Protein AF-A0A535E1R6-F1 (afdb_monomer)

Nearest PDB structures (foldseek):
  6n63-assembly1_A-2  TM=2.648E-01  e=3.808E+00  Bacillus thermotolerans

Secondary structure (DSSP, 8-state):
-HHHHHHHHHHHHHHHHS-S--------TTS-HHHHHHHHHHT-HHHHHHHHHHGGGG--TT--HHHHHHHHHHHHHHHHHHHHHHHHHHHHHHHHHHTSHHHHHHHHHHHHHHHHHHHHHHHHTT-

Structure (mmCIF, N/CA/C/O backbone):
data_AF-A0A535E1R6-F1
#
_entry.id   AF-A0A535E1R6-F1
#
loop_
_atom_site.group_PDB
_atom_site.id
_atom_site.type_symbol
_atom_site.label_atom_id
_atom_site.label_alt_id
_atom_site.label_comp_id
_atom_site.label_asym_id
_atom_site.label_entity_id
_atom_site.label_seq_id
_atom_site.pdbx_PDB_ins_code
_atom_site.Cartn_x
_atom_site.Cartn_y
_atom_site.Cartn_z
_atom_site.occupancy
_atom_site.B_iso_or_equiv
_atom_site.auth_seq_id
_atom_site.auth_comp_id
_atom_site.auth_asym_id
_atom_site.auth_atom_id
_atom_site.pdbx_PDB_model_num
ATOM 1 N N . GLY A 1 1 ? 15.696 11.718 5.589 1.00 78.12 1 GLY A N 1
ATOM 2 C CA . GLY A 1 1 ? 14.626 11.922 4.595 1.00 78.12 1 GLY A CA 1
ATOM 3 C C . GLY A 1 1 ? 15.221 12.215 3.238 1.00 78.12 1 GLY A C 1
ATOM 4 O O . GLY A 1 1 ? 15.437 11.279 2.485 1.00 78.12 1 GLY A O 1
ATOM 5 N N . ALA A 1 2 ? 15.570 13.478 2.982 1.00 85.06 2 ALA A N 1
ATOM 6 C CA . ALA A 1 2 ? 16.089 13.949 1.695 1.00 85.06 2 ALA A CA 1
ATOM 7 C C . ALA A 1 2 ? 17.261 13.114 1.150 1.00 85.06 2 ALA A C 1
ATOM 9 O O . ALA A 1 2 ? 17.133 12.512 0.093 1.00 85.06 2 ALA A O 1
ATOM 10 N N . ALA A 1 3 ? 18.350 12.971 1.918 1.00 86.31 3 ALA A N 1
ATOM 11 C CA . ALA A 1 3 ? 19.520 12.189 1.498 1.00 86.31 3 ALA A CA 1
ATOM 12 C C . ALA A 1 3 ? 19.193 10.718 1.170 1.00 86.31 3 ALA A C 1
ATOM 14 O O . ALA A 1 3 ? 19.728 10.164 0.215 1.00 86.31 3 ALA A O 1
ATOM 15 N N . TYR A 1 4 ? 18.280 10.101 1.926 1.00 84.94 4 TYR A N 1
ATOM 16 C CA . TYR A 1 4 ? 17.855 8.718 1.696 1.00 84.94 4 TYR A CA 1
ATOM 17 C C . TYR A 1 4 ? 16.997 8.583 0.427 1.00 84.94 4 TYR A C 1
ATOM 19 O O . TYR A 1 4 ? 17.219 7.668 -0.358 1.00 84.94 4 TYR A O 1
ATOM 27 N N . LEU A 1 5 ? 16.072 9.520 0.180 1.00 81.69 5 LEU A N 1
ATOM 28 C CA . LEU A 1 5 ? 15.268 9.559 -1.050 1.00 81.69 5 LEU A CA 1
ATOM 29 C C . LEU A 1 5 ? 16.144 9.779 -2.286 1.00 81.69 5 LEU A C 1
ATOM 31 O O . LEU A 1 5 ? 16.014 9.048 -3.264 1.00 81.69 5 LEU A O 1
ATOM 35 N N . THR A 1 6 ? 17.085 10.724 -2.219 1.00 85.12 6 THR A N 1
ATOM 36 C CA . THR A 1 6 ? 18.047 10.968 -3.299 1.00 85.12 6 THR A CA 1
ATOM 37 C C . THR A 1 6 ? 18.922 9.740 -3.546 1.00 85.12 6 THR A C 1
ATOM 39 O O . THR A 1 6 ? 19.132 9.362 -4.696 1.00 85.12 6 THR A O 1
ATOM 42 N N . TYR A 1 7 ? 19.388 9.070 -2.487 1.00 88.12 7 TYR A N 1
ATOM 43 C CA . TYR A 1 7 ? 20.146 7.822 -2.596 1.00 88.12 7 TYR A CA 1
ATOM 44 C C . TYR A 1 7 ? 19.342 6.707 -3.285 1.00 88.12 7 TYR A C 1
ATOM 46 O O . TYR A 1 7 ? 19.831 6.121 -4.252 1.00 88.12 7 TYR A O 1
ATOM 54 N N . LEU A 1 8 ? 18.099 6.453 -2.851 1.00 83.12 8 LEU A N 1
ATOM 55 C CA . LEU A 1 8 ? 17.216 5.461 -3.476 1.00 83.12 8 LEU A CA 1
ATOM 56 C C . LEU A 1 8 ? 16.915 5.804 -4.940 1.00 83.12 8 LEU A C 1
ATOM 58 O O . LEU A 1 8 ? 16.936 4.924 -5.800 1.00 83.12 8 LEU A O 1
ATOM 62 N N . GLY A 1 9 ? 16.686 7.083 -5.244 1.00 84.81 9 GLY A N 1
ATOM 63 C CA . GLY A 1 9 ? 16.436 7.531 -6.609 1.00 84.81 9 GLY A CA 1
ATOM 64 C C . GLY A 1 9 ? 17.647 7.346 -7.529 1.00 84.81 9 GLY A C 1
ATOM 65 O O . GLY A 1 9 ? 17.510 6.852 -8.649 1.00 84.81 9 GLY A O 1
ATOM 66 N N . LEU A 1 10 ? 18.855 7.639 -7.035 1.00 87.25 10 LEU A N 1
ATOM 67 C CA . LEU A 1 10 ? 20.107 7.362 -7.747 1.00 87.25 10 LEU A CA 1
ATOM 68 C C . LEU A 1 10 ? 20.350 5.860 -7.939 1.00 87.25 10 LEU A C 1
ATOM 70 O O . LEU A 1 10 ? 20.911 5.460 -8.960 1.00 87.25 10 LEU A O 1
ATOM 74 N N . GLN A 1 11 ? 19.946 5.026 -6.979 1.00 84.69 11 GLN A N 1
ATOM 75 C CA . GLN A 1 11 ? 20.048 3.572 -7.089 1.00 84.69 11 GLN A CA 1
ATOM 76 C C . GLN A 1 11 ? 19.117 3.023 -8.180 1.00 84.69 11 GLN A C 1
ATOM 78 O O . GLN A 1 11 ? 19.576 2.239 -9.008 1.00 84.69 11 GLN A O 1
ATOM 83 N N . ALA A 1 12 ? 17.865 3.493 -8.237 1.00 80.50 12 ALA A N 1
ATOM 84 C CA . ALA A 1 12 ? 16.899 3.133 -9.281 1.00 80.50 12 ALA A CA 1
ATOM 85 C C . ALA A 1 12 ? 17.326 3.622 -10.680 1.00 80.50 12 ALA A C 1
ATOM 87 O O . ALA A 1 12 ? 17.190 2.912 -11.673 1.00 80.50 12 ALA A O 1
ATOM 88 N N . LEU A 1 13 ? 17.923 4.814 -10.782 1.00 84.25 13 LEU A N 1
ATOM 89 C CA . LEU A 1 13 ? 18.495 5.264 -12.052 1.00 84.25 13 LEU A CA 1
ATOM 90 C C . LEU A 1 13 ? 19.671 4.382 -12.471 1.00 84.25 13 LEU A C 1
ATOM 92 O O . LEU A 1 13 ? 19.719 3.946 -13.618 1.00 84.25 13 LEU A O 1
ATOM 96 N N . ARG A 1 14 ? 20.591 4.065 -11.552 1.00 83.19 14 ARG A N 1
ATOM 97 C CA . ARG A 1 14 ? 21.737 3.184 -11.832 1.00 83.19 14 ARG A CA 1
ATOM 98 C C . ARG A 1 14 ? 21.319 1.773 -12.251 1.00 83.19 14 ARG A C 1
ATOM 100 O O . ARG A 1 14 ? 21.982 1.214 -13.125 1.00 83.19 14 ARG A O 1
ATOM 107 N N . SER A 1 15 ? 20.254 1.207 -11.675 1.00 76.56 15 SER A N 1
ATOM 108 C CA . SER A 1 15 ? 19.732 -0.101 -12.098 1.00 76.56 15 SER A CA 1
ATOM 109 C C . SER A 1 15 ? 19.203 -0.063 -13.530 1.00 76.56 15 SER A C 1
ATOM 111 O O . SER A 1 15 ? 19.498 -0.973 -14.296 1.00 76.56 15 SER A O 1
ATOM 113 N N . SER A 1 16 ? 18.579 1.046 -13.944 1.00 77.81 16 SER A N 1
ATOM 114 C CA . SER A 1 16 ? 18.055 1.194 -15.309 1.00 77.81 16 SER A CA 1
ATOM 115 C C . SER A 1 16 ? 19.134 1.193 -16.408 1.00 77.81 16 SER A C 1
ATOM 117 O O . SER A 1 16 ? 18.817 0.991 -17.583 1.00 77.81 16 SER A O 1
ATOM 119 N N . PHE A 1 17 ? 20.405 1.426 -16.042 1.00 76.12 17 PHE A N 1
ATOM 120 C CA . PHE A 1 17 ? 21.553 1.463 -16.958 1.00 76.12 17 PHE A CA 1
ATOM 121 C C . PHE A 1 17 ? 22.455 0.217 -16.883 1.00 76.12 17 PHE A C 1
ATOM 123 O O . PHE A 1 17 ? 23.214 -0.034 -17.820 1.00 76.12 17 PHE A O 1
ATOM 130 N N . ARG A 1 18 ? 22.404 -0.584 -15.806 1.00 71.00 18 ARG A N 1
ATOM 131 C CA . ARG A 1 18 ? 23.210 -1.813 -15.673 1.00 71.00 18 ARG A CA 1
ATOM 132 C C . ARG A 1 18 ? 22.429 -3.032 -16.179 1.00 71.00 18 ARG A C 1
ATOM 134 O O . ARG A 1 18 ? 21.586 -3.556 -15.470 1.00 71.00 18 ARG A O 1
ATOM 141 N N . ARG A 1 19 ? 22.779 -3.425 -17.410 1.00 56.91 19 ARG A N 1
ATOM 142 C CA . ARG A 1 19 ? 22.679 -4.720 -18.125 1.00 56.91 19 ARG A CA 1
ATOM 143 C C . ARG A 1 19 ? 21.836 -5.869 -17.538 1.00 56.91 19 ARG A C 1
ATOM 145 O O . ARG A 1 19 ? 21.918 -6.187 -16.358 1.00 56.91 19 ARG A O 1
ATOM 152 N N . ASP A 1 20 ? 21.203 -6.570 -18.485 1.00 54.12 20 ASP A N 1
ATOM 153 C CA . ASP A 1 20 ? 20.491 -7.864 -18.502 1.00 54.12 20 ASP A CA 1
ATOM 154 C C . ASP A 1 20 ? 21.162 -9.069 -17.798 1.00 54.12 20 ASP A C 1
ATOM 156 O O . ASP A 1 20 ? 21.181 -10.184 -18.311 1.00 54.12 20 ASP A O 1
ATOM 160 N N . THR A 1 21 ? 21.670 -8.899 -16.585 1.00 46.34 21 THR A N 1
ATOM 161 C CA . THR A 1 21 ? 21.892 -10.002 -15.645 1.00 46.34 21 THR A CA 1
ATOM 162 C C . THR A 1 21 ? 20.898 -9.840 -14.511 1.00 46.34 21 THR A C 1
ATOM 164 O O . THR A 1 21 ? 21.268 -9.658 -13.353 1.00 46.34 21 THR A O 1
ATOM 167 N N . SER A 1 22 ? 19.606 -9.862 -14.839 1.00 46.72 22 SER A N 1
ATOM 168 C CA . SER A 1 22 ? 18.603 -10.158 -13.826 1.00 46.72 22 SER A CA 1
ATOM 169 C C . SER A 1 22 ? 18.696 -11.654 -13.541 1.00 46.72 22 SER A C 1
ATOM 171 O O . SER A 1 22 ? 17.792 -12.413 -13.880 1.00 46.72 22 SER A O 1
ATOM 173 N N . GLU A 1 23 ? 19.759 -12.077 -12.851 1.00 43.16 23 GLU A N 1
ATOM 174 C CA . GLU A 1 23 ? 19.516 -13.040 -11.790 1.00 43.16 23 GLU A CA 1
ATOM 175 C C . GLU A 1 23 ? 18.428 -12.382 -10.943 1.00 43.16 23 GLU A C 1
ATOM 177 O O . GLU A 1 23 ? 18.674 -11.412 -10.220 1.00 43.16 23 GLU A O 1
ATOM 182 N N . MET A 1 24 ? 17.176 -12.826 -11.121 1.00 45.84 24 MET A N 1
ATOM 183 C CA . MET A 1 24 ? 16.170 -12.583 -10.097 1.00 45.84 24 MET A CA 1
ATOM 184 C C . MET A 1 24 ? 16.868 -12.964 -8.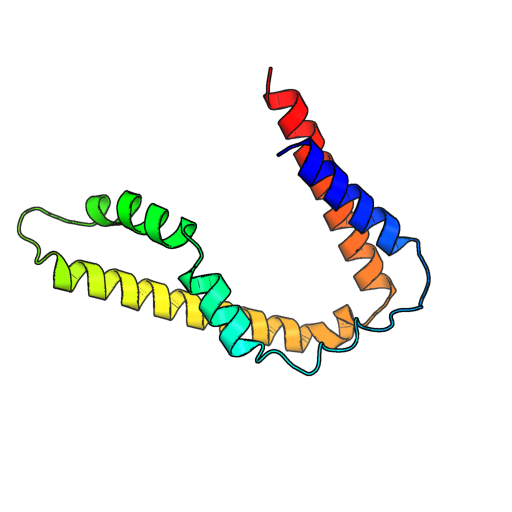797 1.00 45.84 24 MET A C 1
ATOM 186 O O . MET A 1 24 ? 17.431 -14.064 -8.771 1.00 45.84 24 MET A O 1
ATOM 190 N N . PRO A 1 25 ? 16.902 -12.090 -7.771 1.00 45.78 25 PRO A N 1
ATOM 191 C CA . PRO A 1 25 ? 17.526 -12.448 -6.509 1.00 45.78 25 PRO A CA 1
ATOM 192 C C . PRO A 1 25 ? 16.955 -13.809 -6.154 1.00 45.78 25 PRO A C 1
ATOM 194 O O . PRO A 1 25 ? 15.727 -13.933 -6.070 1.00 45.78 25 PRO A O 1
ATOM 197 N N . SER A 1 26 ? 17.827 -14.828 -6.129 1.00 43.66 26 SER A N 1
ATOM 198 C CA . SER A 1 26 ? 17.407 -16.218 -6.011 1.00 43.66 26 SER A CA 1
ATOM 199 C C . SER A 1 26 ? 16.407 -16.243 -4.875 1.00 43.66 26 SER A C 1
ATOM 201 O O . SER A 1 26 ? 16.709 -15.768 -3.777 1.00 43.66 26 SER A O 1
ATOM 203 N N . ARG A 1 27 ? 15.153 -16.596 -5.197 1.00 53.78 27 ARG A N 1
ATOM 204 C CA . ARG A 1 27 ? 14.020 -16.500 -4.274 1.00 53.78 27 ARG A CA 1
ATOM 205 C C . ARG A 1 27 ? 14.498 -17.139 -2.982 1.00 53.78 27 ARG A C 1
ATOM 207 O O . ARG A 1 27 ? 14.697 -18.351 -2.990 1.00 53.78 27 ARG A O 1
ATOM 214 N N . ARG A 1 28 ? 14.811 -16.334 -1.949 1.00 52.97 28 ARG A N 1
ATOM 215 C CA . ARG A 1 28 ? 15.497 -16.821 -0.743 1.00 52.97 28 ARG A CA 1
ATOM 216 C C . ARG A 1 28 ? 14.678 -18.001 -0.249 1.00 52.97 28 ARG A C 1
ATOM 218 O O . ARG A 1 28 ? 13.554 -17.817 0.209 1.00 52.97 28 ARG A O 1
ATOM 225 N N . ARG A 1 29 ? 15.206 -19.212 -0.427 1.00 52.31 29 ARG A N 1
ATOM 226 C CA . ARG A 1 29 ? 14.420 -20.455 -0.448 1.00 52.31 29 ARG A CA 1
ATOM 227 C C . ARG A 1 29 ? 13.973 -20.911 0.947 1.00 52.31 29 ARG A C 1
ATOM 229 O O . ARG A 1 29 ? 13.614 -22.064 1.109 1.00 52.31 29 ARG A O 1
ATOM 236 N N . GLY A 1 30 ? 14.010 -20.032 1.950 1.00 56.44 30 GLY A N 1
ATOM 237 C CA . GLY A 1 30 ? 13.887 -20.415 3.358 1.00 56.44 30 GLY A CA 1
ATOM 238 C C . GLY A 1 30 ? 12.902 -19.611 4.204 1.00 56.44 30 GLY A C 1
ATOM 239 O O . GLY A 1 30 ? 12.561 -20.067 5.286 1.00 56.44 30 GLY A O 1
ATOM 240 N N . ALA A 1 31 ? 12.412 -18.450 3.755 1.00 63.75 31 ALA A N 1
ATOM 241 C CA . ALA A 1 31 ? 11.457 -17.665 4.539 1.00 63.75 31 ALA A CA 1
ATOM 242 C C . ALA A 1 31 ? 10.051 -17.807 3.954 1.00 63.75 31 ALA A C 1
ATOM 244 O O . ALA A 1 31 ? 9.837 -17.542 2.769 1.00 63.75 31 ALA A O 1
ATOM 245 N N . ASN A 1 32 ? 9.084 -18.205 4.784 1.00 82.38 32 ASN A N 1
ATOM 246 C CA . ASN A 1 32 ? 7.684 -18.163 4.393 1.00 82.38 32 ASN A CA 1
ATOM 247 C C . ASN A 1 32 ? 7.298 -16.688 4.173 1.00 82.38 32 ASN A C 1
ATOM 249 O O . ASN A 1 32 ? 7.106 -15.939 5.131 1.00 82.38 32 ASN A O 1
ATOM 253 N N . LEU A 1 33 ? 7.232 -16.269 2.903 1.00 79.69 33 LEU A N 1
ATOM 254 C CA . LEU A 1 33 ? 6.928 -14.894 2.485 1.00 79.69 33 LEU A CA 1
ATOM 255 C C . LEU A 1 33 ? 5.625 -14.380 3.108 1.00 79.69 33 LEU A C 1
ATOM 257 O O . LEU A 1 33 ? 5.507 -13.187 3.378 1.00 79.69 33 LEU A O 1
ATOM 261 N N . TYR A 1 34 ? 4.678 -15.281 3.390 1.00 80.50 34 TYR A N 1
ATOM 262 C CA . TYR A 1 34 ? 3.460 -14.954 4.120 1.00 80.50 34 TYR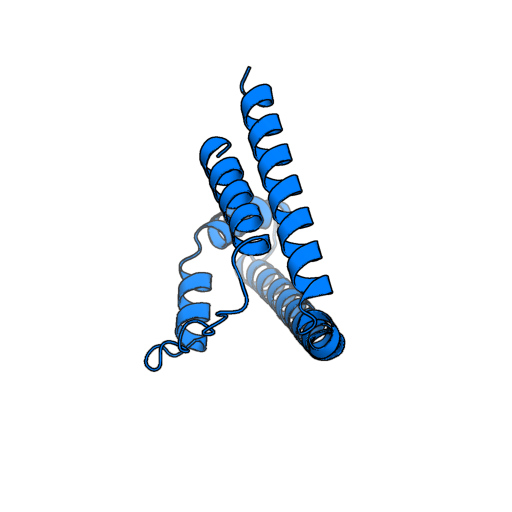 A CA 1
ATOM 263 C C . TYR A 1 34 ? 3.765 -14.516 5.555 1.00 80.50 34 TYR A C 1
ATOM 265 O O . TYR A 1 34 ? 3.364 -13.427 5.945 1.00 80.50 34 TYR A O 1
ATOM 273 N N . LEU A 1 35 ? 4.536 -15.298 6.321 1.00 84.38 35 LEU A N 1
ATOM 274 C CA . LEU A 1 35 ? 4.940 -14.925 7.683 1.00 84.38 35 LEU A CA 1
ATOM 275 C C . LEU A 1 35 ? 5.786 -13.654 7.696 1.00 84.38 35 LEU A C 1
ATOM 277 O O . LEU A 1 35 ? 5.591 -12.812 8.565 1.00 84.38 35 LEU A O 1
ATOM 281 N N . GLN A 1 36 ? 6.682 -13.473 6.724 1.00 82.19 36 GLN A N 1
ATOM 282 C CA . GLN A 1 36 ? 7.441 -12.228 6.607 1.00 82.19 36 GLN A CA 1
ATOM 283 C C . GLN A 1 36 ? 6.512 -11.028 6.373 1.00 82.19 36 GLN A C 1
ATOM 285 O O . GLN A 1 36 ? 6.693 -9.988 7.000 1.00 82.19 36 GLN A O 1
ATOM 290 N N . GLY A 1 37 ? 5.499 -11.182 5.516 1.00 82.75 37 GLY A N 1
ATOM 291 C CA . GLY A 1 37 ? 4.464 -10.176 5.299 1.00 82.75 37 GLY A CA 1
ATOM 292 C C . GLY A 1 37 ? 3.639 -9.903 6.556 1.00 82.75 37 GLY A C 1
ATOM 293 O O . GLY A 1 37 ? 3.485 -8.745 6.931 1.00 82.75 37 GLY A O 1
ATOM 294 N N . VAL A 1 38 ? 3.169 -10.951 7.242 1.00 84.69 38 VAL A N 1
ATOM 295 C CA . VAL A 1 38 ? 2.396 -10.850 8.490 1.00 84.69 38 VAL A CA 1
ATOM 296 C C . VAL A 1 38 ? 3.205 -10.128 9.557 1.00 84.69 38 VAL A C 1
ATOM 298 O O . VAL A 1 38 ? 2.751 -9.109 10.065 1.00 84.69 38 VAL A O 1
ATOM 301 N N . PHE A 1 39 ? 4.421 -10.585 9.855 1.00 85.19 39 PHE A N 1
ATOM 302 C CA . PHE A 1 39 ? 5.271 -9.942 10.851 1.00 85.19 39 PHE A CA 1
ATOM 303 C C . PHE A 1 39 ? 5.619 -8.512 10.454 1.00 85.19 39 PHE A C 1
ATOM 305 O O . PHE A 1 39 ? 5.503 -7.624 11.288 1.00 85.19 39 PHE A O 1
ATOM 312 N N . SER A 1 40 ? 5.965 -8.249 9.192 1.00 81.38 40 SER A N 1
ATOM 313 C CA . SER A 1 40 ? 6.241 -6.884 8.733 1.00 81.38 40 SER A CA 1
ATOM 314 C C . SER A 1 40 ? 5.032 -5.957 8.865 1.00 81.38 40 SER A C 1
ATOM 316 O O . SER A 1 40 ? 5.226 -4.753 9.010 1.00 81.38 40 SER A O 1
ATOM 318 N N . ASN A 1 41 ? 3.809 -6.481 8.772 1.00 81.19 41 ASN A N 1
ATOM 319 C CA . ASN A 1 41 ? 2.587 -5.697 8.915 1.00 81.19 41 ASN A CA 1
ATOM 320 C C . ASN A 1 41 ? 2.228 -5.491 10.396 1.00 81.19 41 ASN A C 1
ATOM 322 O O . ASN A 1 41 ? 2.009 -4.361 10.818 1.00 81.19 41 ASN A O 1
ATOM 326 N N . VAL A 1 42 ? 2.266 -6.558 11.201 1.00 82.19 42 VAL A N 1
ATOM 327 C CA . VAL A 1 42 ? 1.983 -6.530 12.648 1.00 82.19 42 VAL A CA 1
ATOM 328 C C . VAL A 1 42 ? 3.004 -5.679 13.405 1.00 82.19 42 VAL A C 1
ATOM 330 O O . VAL A 1 42 ? 2.632 -4.893 14.269 1.00 82.19 42 VAL A O 1
ATOM 333 N N . LEU A 1 43 ? 4.288 -5.790 13.058 1.00 82.31 43 LEU A N 1
ATOM 334 C CA . LEU A 1 43 ? 5.369 -5.001 13.655 1.00 82.31 43 LEU A CA 1
ATOM 335 C C . LEU A 1 43 ? 5.425 -3.567 13.113 1.00 82.31 43 LEU A C 1
ATOM 337 O O . LEU A 1 43 ? 6.330 -2.832 13.491 1.00 82.31 43 LEU A O 1
ATOM 341 N N . ASN A 1 44 ? 4.516 -3.151 12.223 1.00 80.81 44 ASN A N 1
ATOM 342 C CA . ASN A 1 44 ? 4.504 -1.794 11.692 1.00 80.81 44 ASN A CA 1
ATOM 343 C C . ASN A 1 44 ? 3.810 -0.842 12.685 1.00 80.81 44 ASN A C 1
ATOM 345 O O . ASN A 1 44 ? 2.576 -0.770 12.707 1.00 80.81 44 ASN A O 1
ATOM 349 N N . PRO A 1 45 ? 4.559 -0.037 13.466 1.00 79.44 45 PRO A N 1
ATOM 350 C CA . PRO A 1 45 ? 3.960 0.825 14.484 1.00 79.44 45 PRO A CA 1
ATOM 351 C C . PRO A 1 45 ? 3.087 1.929 13.873 1.00 79.44 45 PRO A C 1
ATOM 353 O O . PRO A 1 45 ? 2.270 2.533 14.563 1.00 79.44 45 PRO A O 1
ATOM 356 N N . LYS A 1 46 ? 3.225 2.199 12.569 1.00 83.12 46 LYS A N 1
ATOM 357 C CA . LYS A 1 46 ? 2.504 3.269 11.878 1.00 83.12 46 LYS A CA 1
ATOM 358 C C . LYS A 1 46 ? 0.995 3.057 11.899 1.00 83.12 46 LYS A C 1
ATOM 360 O O . LYS A 1 46 ? 0.253 4.021 12.060 1.00 83.12 46 LYS A O 1
ATOM 365 N N . VAL A 1 47 ? 0.552 1.807 11.755 1.00 80.19 47 VAL A N 1
ATOM 366 C CA . VAL A 1 47 ? -0.874 1.457 11.777 1.00 80.19 47 VAL A CA 1
ATOM 367 C C . VAL A 1 47 ? -1.444 1.678 13.178 1.00 80.19 47 VAL A C 1
ATOM 369 O O . VAL A 1 47 ? -2.511 2.269 13.314 1.00 80.19 47 VAL A O 1
ATOM 372 N N . ALA A 1 48 ? -0.702 1.292 14.219 1.00 82.00 48 ALA A N 1
ATOM 373 C CA . ALA A 1 48 ? -1.099 1.530 15.604 1.00 82.00 48 ALA A CA 1
ATOM 374 C C . ALA A 1 48 ? -1.223 3.031 15.912 1.00 82.00 48 ALA A C 1
ATOM 376 O O . ALA A 1 48 ? -2.252 3.467 16.423 1.00 82.00 48 ALA A O 1
ATOM 377 N N . VAL A 1 49 ? -0.219 3.835 15.536 1.00 86.50 49 VAL A N 1
ATOM 378 C CA . VAL A 1 49 ? -0.251 5.298 15.721 1.00 86.50 49 VAL A CA 1
ATOM 379 C C . VAL A 1 49 ? -1.418 5.931 14.958 1.00 86.50 49 VAL A C 1
ATOM 381 O O . VAL A 1 49 ? -2.101 6.800 15.499 1.00 86.50 49 VAL A O 1
ATOM 384 N N . PHE A 1 50 ? -1.690 5.476 13.730 1.00 85.50 50 PHE A N 1
ATOM 385 C CA . PHE A 1 50 ? -2.847 5.922 12.953 1.00 85.50 50 PHE A CA 1
ATOM 386 C C . PHE A 1 50 ? -4.157 5.651 13.702 1.00 85.50 50 PHE A C 1
ATOM 388 O O . PHE A 1 50 ? -4.914 6.584 13.955 1.00 85.50 50 PHE A O 1
ATOM 395 N N . TYR A 1 51 ? -4.411 4.415 14.135 1.00 83.69 51 TYR A N 1
ATOM 396 C CA . TYR A 1 51 ? -5.645 4.114 14.860 1.00 83.69 51 TYR A CA 1
ATOM 397 C C . TYR A 1 51 ? -5.762 4.904 16.163 1.00 83.69 51 TYR A C 1
ATOM 399 O O . TYR A 1 51 ? -6.804 5.499 16.399 1.00 83.69 51 TYR A O 1
ATOM 407 N N . LEU A 1 52 ? -4.702 5.003 16.966 1.00 84.88 52 LEU A N 1
ATOM 408 C CA . LEU A 1 52 ? -4.738 5.794 18.202 1.00 84.88 52 LEU A CA 1
ATOM 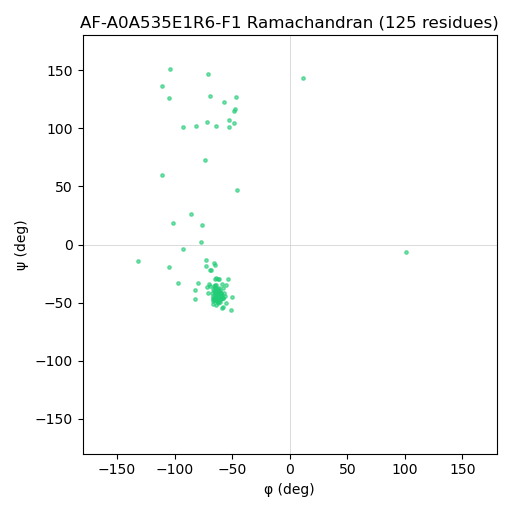409 C C . LEU A 1 52 ? -5.074 7.274 17.958 1.00 84.88 52 LEU A C 1
ATOM 411 O O . LEU A 1 52 ? -5.745 7.890 18.780 1.00 84.88 52 LEU A O 1
ATOM 415 N N . THR A 1 53 ? -4.638 7.835 16.828 1.00 85.94 53 THR A N 1
ATOM 416 C CA . THR A 1 53 ? -4.857 9.253 16.499 1.00 85.94 53 THR A CA 1
ATOM 417 C C . THR A 1 53 ? -6.243 9.509 15.901 1.00 85.94 53 THR A C 1
ATOM 419 O O . THR A 1 53 ? -6.868 10.529 16.192 1.00 85.94 53 THR A O 1
ATOM 422 N N . PHE A 1 54 ? -6.727 8.603 15.050 1.00 84.62 54 PHE A N 1
ATOM 423 C CA . PHE A 1 54 ? -7.937 8.818 14.255 1.00 84.62 54 PHE A CA 1
ATOM 424 C C . PHE A 1 54 ? -9.189 8.193 14.874 1.00 84.62 54 PHE A C 1
ATOM 426 O O . PHE A 1 54 ? -10.267 8.765 14.766 1.00 84.62 54 PHE A O 1
ATOM 433 N N . LEU A 1 55 ? -9.071 7.057 15.562 1.00 84.50 55 LEU A N 1
ATOM 434 C CA . LEU A 1 55 ? -10.209 6.335 16.136 1.00 84.50 55 LEU A CA 1
ATOM 435 C C . LEU A 1 55 ? -11.053 7.181 17.114 1.00 84.50 55 LEU A C 1
ATOM 437 O O . LEU A 1 55 ? -12.276 7.138 16.982 1.00 84.50 55 LEU A O 1
ATOM 441 N N . PRO A 1 56 ? -10.474 8.005 18.017 1.00 82.50 56 PRO A N 1
ATOM 442 C CA . PRO A 1 56 ? -11.267 8.857 18.909 1.00 82.50 56 PRO A CA 1
ATOM 443 C C . PRO A 1 56 ? -12.125 9.884 18.160 1.00 82.50 56 PRO A C 1
ATOM 445 O O . PRO A 1 56 ? -13.206 10.232 18.621 1.00 82.50 56 PRO A O 1
ATOM 448 N N . GLN A 1 57 ? -11.674 10.341 16.986 1.00 85.56 57 GLN A N 1
ATOM 449 C CA . GLN A 1 57 ? -12.400 11.317 16.161 1.00 85.56 57 GLN A CA 1
ATOM 450 C C . GLN A 1 57 ? -13.686 10.725 15.575 1.00 85.56 57 GLN A C 1
ATOM 452 O O . GLN A 1 57 ? -14.612 11.455 15.232 1.00 85.56 57 GLN A O 1
ATOM 457 N N . PHE A 1 58 ? -13.752 9.397 15.484 1.00 82.81 58 PHE A N 1
ATOM 458 C CA . PHE A 1 58 ? -14.913 8.660 15.013 1.00 82.81 58 PHE A CA 1
ATOM 459 C C . PHE A 1 58 ? -15.731 8.054 16.155 1.00 82.81 58 PHE A C 1
ATOM 461 O O . PHE A 1 58 ? -16.507 7.133 15.913 1.00 82.81 58 PHE A O 1
ATOM 468 N N . MET A 1 59 ? -15.573 8.521 17.396 1.00 85.31 59 MET A N 1
ATOM 469 C CA . MET A 1 59 ? -16.384 8.101 18.542 1.00 85.31 59 MET A CA 1
ATOM 470 C C . MET A 1 59 ? -17.293 9.235 19.005 1.00 85.31 59 MET A C 1
ATOM 472 O O . MET A 1 59 ? -16.876 10.387 19.086 1.00 85.31 59 MET A O 1
ATOM 476 N N . SER A 1 60 ? -18.549 8.910 19.298 1.00 86.06 60 SER A N 1
ATOM 477 C CA . SER A 1 60 ? -19.529 9.841 19.847 1.00 86.06 60 SER A CA 1
ATOM 478 C C . SER A 1 60 ? -19.726 9.563 21.344 1.00 86.06 60 SER A C 1
ATOM 480 O O . SER A 1 60 ? -19.555 8.422 21.790 1.00 86.06 60 SER A O 1
ATOM 482 N N . PRO A 1 61 ? -20.086 10.577 22.153 1.00 81.19 61 PRO A N 1
ATOM 483 C CA . PRO A 1 61 ? -20.401 10.360 23.562 1.00 81.19 61 PRO A CA 1
ATOM 484 C C . PRO A 1 61 ? -21.542 9.341 23.705 1.00 81.19 61 PRO A C 1
ATOM 486 O O . PRO A 1 61 ? -22.618 9.543 23.149 1.00 81.19 61 PRO A O 1
ATOM 489 N N . GLY A 1 62 ? -21.299 8.248 24.433 1.00 83.88 62 GLY A N 1
ATOM 490 C CA . GLY A 1 62 ? -22.278 7.174 24.657 1.00 83.88 62 GLY A CA 1
ATOM 491 C C . GLY A 1 62 ? -22.094 5.917 23.799 1.00 83.88 62 GLY A C 1
ATOM 492 O O . GLY A 1 62 ? -22.771 4.921 24.048 1.00 83.88 62 GLY A O 1
ATOM 493 N N . ASP A 1 63 ? -21.167 5.910 22.837 1.00 85.50 63 ASP A N 1
ATOM 494 C CA . ASP A 1 63 ? -20.871 4.695 22.074 1.00 85.50 63 ASP A CA 1
ATOM 495 C C . ASP A 1 63 ? -20.146 3.635 22.911 1.00 85.50 63 ASP A C 1
ATOM 497 O O . ASP A 1 63 ? -19.263 3.926 23.722 1.00 85.50 63 ASP A O 1
ATOM 501 N N . ASN A 1 64 ? -20.432 2.362 22.621 1.00 88.75 64 ASN A N 1
ATOM 502 C CA . ASN A 1 64 ? -19.586 1.271 23.084 1.00 88.75 64 ASN A CA 1
ATOM 503 C C . ASN A 1 64 ? -18.264 1.277 22.298 1.00 88.75 64 ASN A C 1
ATOM 505 O O . ASN A 1 64 ? -18.204 0.861 21.136 1.00 88.75 64 ASN A O 1
ATOM 509 N N . VAL A 1 65 ? -17.203 1.727 22.970 1.00 87.19 65 VAL A N 1
ATOM 510 C CA . VAL A 1 65 ? -15.840 1.855 22.434 1.00 87.19 65 VAL A CA 1
ATOM 511 C C 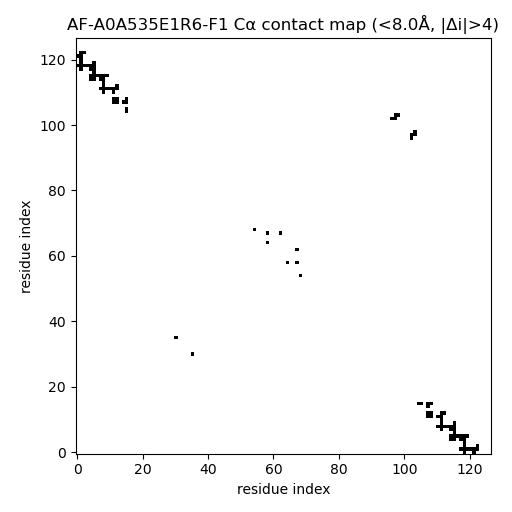. VAL A 1 65 ? -15.374 0.569 21.751 1.00 87.19 65 VAL A C 1
ATOM 513 O O . VAL A 1 65 ? -14.843 0.631 20.643 1.00 87.19 65 VAL A O 1
ATOM 516 N N . LEU A 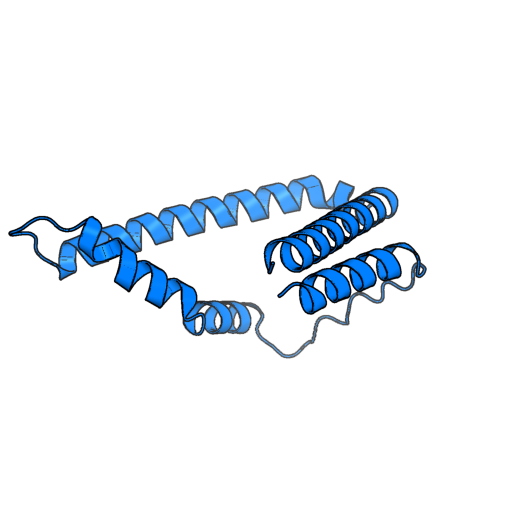1 66 ? -15.596 -0.599 22.362 1.00 88.06 66 LEU A N 1
ATOM 517 C CA . LEU A 1 66 ? -15.130 -1.880 21.827 1.00 88.06 66 LEU A CA 1
ATOM 518 C C . LEU A 1 66 ? -15.830 -2.218 20.504 1.00 88.06 66 LEU A C 1
ATOM 520 O O . LEU A 1 66 ? -15.170 -2.545 19.518 1.00 88.06 66 LEU A O 1
ATOM 524 N N . VAL A 1 67 ? -17.160 -2.090 20.470 1.00 90.38 67 VAL A N 1
ATOM 525 C CA . VAL A 1 67 ? -17.976 -2.410 19.288 1.00 90.38 67 VAL A CA 1
ATOM 526 C C . VAL A 1 67 ? -17.639 -1.477 18.128 1.00 90.38 67 VAL A C 1
ATOM 528 O O . VAL A 1 67 ? -17.394 -1.948 17.016 1.00 90.38 67 VAL A O 1
ATOM 531 N N . ARG A 1 68 ? -17.562 -0.162 18.375 1.00 88.81 68 ARG A N 1
ATOM 532 C CA . ARG A 1 68 ? -17.255 0.817 17.321 1.00 88.81 68 ARG A CA 1
ATOM 533 C C . ARG A 1 68 ? -15.829 0.645 16.795 1.00 88.81 68 ARG A C 1
ATOM 535 O O . ARG A 1 68 ? -15.615 0.710 15.587 1.00 88.81 68 ARG A O 1
ATOM 542 N N . SER A 1 69 ? -14.872 0.340 17.676 1.00 86.62 69 SER A N 1
ATOM 543 C CA . SER A 1 69 ? -13.485 0.059 17.279 1.00 86.62 69 SER A CA 1
ATOM 544 C C . SER A 1 69 ? -13.373 -1.183 16.404 1.00 86.62 69 SER A C 1
ATOM 546 O O . SER A 1 69 ? -12.705 -1.148 15.372 1.00 86.62 69 SER A O 1
ATOM 548 N N . LEU A 1 70 ? -14.047 -2.272 16.790 1.00 90.06 70 LEU A N 1
ATOM 549 C CA . LEU A 1 70 ? -14.084 -3.503 16.004 1.00 90.06 70 LEU A CA 1
ATOM 550 C C . LEU A 1 70 ? -14.746 -3.275 14.644 1.00 90.06 70 LEU A C 1
ATOM 552 O O . LEU A 1 70 ? -14.211 -3.727 13.636 1.00 90.06 70 LEU A O 1
ATOM 556 N N . ALA A 1 71 ? -15.852 -2.529 14.591 1.00 90.75 71 ALA A N 1
ATOM 557 C CA . ALA A 1 71 ? -16.515 -2.191 13.334 1.00 90.75 71 ALA A CA 1
ATOM 558 C C . ALA A 1 71 ? -15.580 -1.422 12.383 1.00 90.75 71 ALA A C 1
ATOM 560 O O . ALA A 1 71 ? -15.456 -1.792 11.216 1.00 90.75 71 ALA A O 1
ATOM 561 N N . PHE A 1 72 ? -14.860 -0.412 12.887 1.00 89.00 72 PHE A N 1
ATOM 562 C CA . PHE A 1 72 ? -13.858 0.320 12.105 1.00 89.00 72 PHE A CA 1
ATOM 563 C C . PHE A 1 72 ? -12.709 -0.574 11.634 1.00 89.00 72 PHE A C 1
ATOM 565 O O . PHE A 1 72 ? -12.330 -0.521 10.463 1.00 89.00 72 PHE A O 1
ATOM 572 N N . ALA A 1 73 ? -12.167 -1.409 12.523 1.00 86.75 73 ALA A N 1
ATOM 573 C CA . ALA A 1 73 ? -11.078 -2.322 12.191 1.00 86.75 73 ALA A CA 1
ATOM 574 C C . ALA A 1 73 ? -11.492 -3.333 11.109 1.00 86.75 73 ALA A C 1
ATOM 576 O O . ALA A 1 73 ? -10.739 -3.562 10.163 1.00 86.75 73 ALA A O 1
ATOM 577 N N . VAL A 1 74 ? -12.702 -3.893 11.206 1.00 91.94 74 VAL A N 1
ATOM 578 C CA . VAL A 1 74 ? -13.254 -4.823 10.211 1.00 91.94 74 VAL A CA 1
ATOM 579 C C . VAL A 1 74 ? -13.501 -4.114 8.884 1.00 91.94 74 VAL A C 1
ATOM 581 O O . VAL A 1 74 ? -13.053 -4.608 7.853 1.00 91.94 74 VAL A O 1
ATOM 584 N N . ALA A 1 75 ? -14.147 -2.946 8.889 1.00 92.12 75 ALA A N 1
ATOM 585 C CA . ALA A 1 75 ? -14.400 -2.182 7.669 1.00 92.12 75 ALA A CA 1
ATOM 586 C C . ALA A 1 75 ? -13.091 -1.833 6.945 1.00 92.12 75 ALA A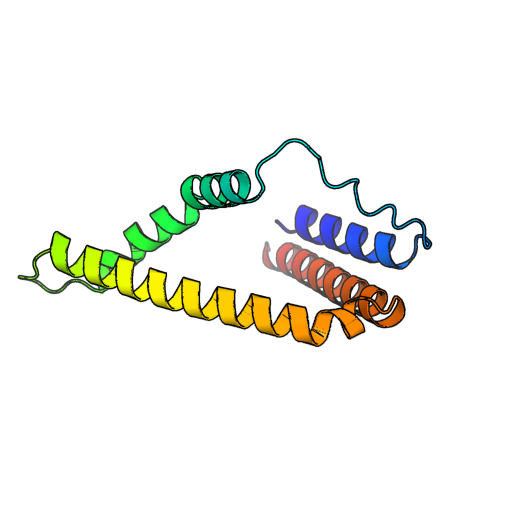 C 1
ATOM 588 O O . ALA A 1 75 ? -12.961 -2.058 5.741 1.00 92.12 75 ALA A O 1
ATOM 589 N N . HIS A 1 76 ? -12.086 -1.352 7.683 1.00 89.00 76 HIS A N 1
ATOM 590 C CA . HIS A 1 76 ? -10.770 -1.069 7.120 1.00 89.00 76 HIS A CA 1
ATOM 591 C C . HIS A 1 76 ? -10.072 -2.340 6.621 1.00 89.00 76 HIS A C 1
ATOM 593 O O . HIS A 1 76 ? -9.522 -2.335 5.521 1.00 89.00 76 HIS A O 1
ATOM 599 N N . GLY A 1 77 ? -10.145 -3.445 7.365 1.00 89.88 77 GLY A N 1
ATOM 600 C CA . GLY A 1 77 ? -9.609 -4.736 6.936 1.00 89.88 77 GLY A CA 1
ATOM 601 C C . GLY A 1 77 ? -10.222 -5.221 5.620 1.00 89.88 77 GLY A C 1
ATOM 602 O O . GLY A 1 77 ? -9.490 -5.595 4.706 1.00 89.88 77 GLY A O 1
ATOM 603 N N . VAL A 1 78 ? -11.549 -5.146 5.481 1.00 96.00 78 VAL A N 1
ATOM 604 C CA . VAL A 1 78 ? -12.267 -5.516 4.250 1.00 96.00 78 VAL A CA 1
ATOM 605 C C . VAL A 1 78 ? -11.852 -4.625 3.081 1.00 96.00 78 VAL A C 1
ATOM 607 O O . VAL A 1 78 ? -11.536 -5.145 2.011 1.00 96.00 78 VAL A O 1
ATOM 610 N N . MET A 1 79 ? -11.782 -3.305 3.281 1.00 95.38 79 MET A N 1
ATOM 611 C CA . MET A 1 79 ? -11.291 -2.379 2.254 1.00 95.38 79 MET A CA 1
ATOM 612 C C . MET A 1 79 ? -9.852 -2.705 1.843 1.00 95.38 79 MET A C 1
ATOM 614 O O . MET A 1 79 ? -9.548 -2.736 0.653 1.00 95.38 79 MET A O 1
ATOM 618 N N . GLY A 1 80 ? -8.979 -3.002 2.808 1.00 91.69 80 GLY A N 1
ATOM 619 C CA . GLY A 1 80 ? -7.593 -3.389 2.558 1.00 91.69 80 GLY A CA 1
ATOM 620 C C . GLY A 1 80 ? -7.483 -4.688 1.759 1.00 91.69 80 GLY A C 1
ATOM 621 O O . GLY A 1 80 ? -6.742 -4.737 0.779 1.00 91.69 80 GLY A O 1
ATOM 622 N N . ILE A 1 81 ? -8.249 -5.720 2.124 1.00 92.25 81 ILE A N 1
ATOM 623 C CA . ILE A 1 81 ? -8.291 -6.997 1.396 1.00 92.25 81 ILE A CA 1
ATOM 624 C C . ILE A 1 81 ? -8.806 -6.782 -0.026 1.00 92.25 81 ILE A C 1
ATOM 626 O O . ILE A 1 81 ? -8.172 -7.245 -0.975 1.00 92.25 81 ILE A O 1
ATOM 630 N N . ALA A 1 82 ? -9.918 -6.063 -0.192 1.00 96.69 82 ALA A N 1
ATOM 631 C CA . ALA A 1 82 ? -10.492 -5.773 -1.502 1.00 96.69 82 ALA A CA 1
ATOM 632 C C . ALA A 1 82 ? -9.497 -5.005 -2.383 1.00 96.69 82 ALA A C 1
ATOM 634 O O . ALA A 1 82 ? -9.240 -5.401 -3.520 1.00 96.69 82 ALA A O 1
ATOM 635 N N . TRP A 1 83 ? -8.872 -3.962 -1.832 1.00 95.75 83 TRP A N 1
ATOM 636 C CA . TRP A 1 83 ? -7.881 -3.146 -2.525 1.00 95.75 83 TRP A CA 1
ATOM 637 C C . TRP A 1 83 ? -6.640 -3.946 -2.927 1.00 95.75 83 TRP A C 1
ATOM 639 O O . TRP A 1 83 ? -6.244 -3.926 -4.090 1.00 95.75 83 TRP A O 1
ATOM 649 N N . LEU A 1 84 ? -6.034 -4.688 -1.995 1.00 90.44 84 LEU A N 1
ATOM 650 C CA . LEU A 1 84 ? -4.834 -5.480 -2.270 1.00 90.44 84 LEU A CA 1
ATOM 651 C C . LEU A 1 84 ? -5.114 -6.624 -3.247 1.00 90.44 84 LEU A C 1
ATOM 653 O O . LEU A 1 84 ? -4.268 -6.919 -4.088 1.00 90.44 84 LEU A O 1
ATOM 657 N N . THR A 1 85 ? -6.299 -7.233 -3.181 1.00 91.81 85 THR A N 1
ATOM 658 C CA . THR A 1 85 ? -6.721 -8.269 -4.134 1.00 91.81 85 THR A CA 1
ATOM 659 C C . THR A 1 85 ? -6.909 -7.677 -5.526 1.00 91.81 85 THR A C 1
ATOM 661 O O . THR A 1 85 ? -6.380 -8.219 -6.495 1.00 91.81 85 THR A O 1
ATOM 664 N N . ALA A 1 86 ? -7.596 -6.536 -5.635 1.00 94.50 86 ALA A N 1
ATOM 665 C CA . ALA A 1 86 ? -7.753 -5.821 -6.898 1.00 94.50 86 ALA A CA 1
ATOM 666 C C . ALA A 1 86 ? -6.393 -5.406 -7.481 1.00 94.50 86 ALA A C 1
ATOM 668 O O . ALA A 1 86 ? -6.147 -5.589 -8.672 1.00 94.50 86 ALA A O 1
ATOM 669 N N . TYR A 1 87 ? -5.481 -4.922 -6.635 1.00 91.44 87 TYR A N 1
ATOM 670 C CA . TYR A 1 87 ? -4.124 -4.554 -7.024 1.00 91.44 87 TYR A CA 1
ATOM 671 C C . TYR A 1 87 ? -3.312 -5.761 -7.511 1.00 91.44 87 TYR A C 1
ATOM 673 O O . TYR A 1 87 ? -2.717 -5.709 -8.587 1.00 91.44 87 TYR A O 1
ATOM 681 N N . ALA A 1 88 ? -3.327 -6.873 -6.769 1.00 87.94 88 ALA A N 1
ATOM 682 C CA . ALA A 1 88 ? -2.665 -8.110 -7.173 1.00 87.94 88 ALA A CA 1
ATOM 683 C C . ALA A 1 88 ? -3.224 -8.629 -8.505 1.00 87.94 88 ALA A C 1
ATOM 685 O O . ALA A 1 88 ? -2.463 -8.998 -9.400 1.00 87.94 88 ALA A O 1
ATOM 686 N N . TYR A 1 89 ? -4.545 -8.584 -8.679 1.00 91.06 89 TYR A N 1
ATOM 687 C CA . TYR A 1 89 ? -5.190 -8.966 -9.926 1.00 91.06 89 TYR A CA 1
ATOM 688 C C . TYR A 1 89 ? -4.765 -8.063 -11.090 1.00 91.06 89 TYR A C 1
ATOM 690 O O . TYR A 1 89 ? -4.311 -8.565 -12.117 1.00 91.06 89 TYR A O 1
ATOM 698 N N . ALA A 1 90 ? -4.813 -6.739 -10.922 1.00 89.31 90 ALA A N 1
ATOM 699 C CA . ALA A 1 90 ? -4.355 -5.788 -11.933 1.00 89.31 90 ALA A CA 1
ATOM 700 C C . ALA A 1 90 ? -2.887 -6.033 -12.326 1.00 89.31 90 ALA A C 1
ATOM 702 O O . ALA A 1 90 ? -2.566 -6.098 -13.514 1.00 89.31 90 ALA A O 1
ATOM 703 N N . LEU A 1 91 ? -2.008 -6.262 -11.345 1.00 85.62 91 LEU A N 1
ATOM 704 C CA . LEU A 1 91 ? -0.605 -6.590 -11.596 1.00 85.62 91 LEU A CA 1
ATOM 705 C C . LEU A 1 91 ? -0.434 -7.895 -12.372 1.00 85.62 91 LEU A C 1
ATOM 707 O O . LEU A 1 91 ? 0.383 -7.938 -13.285 1.00 85.62 91 LEU A O 1
ATOM 711 N N . THR A 1 92 ? -1.201 -8.947 -12.070 1.00 84.44 92 THR A N 1
ATOM 712 C CA . THR A 1 92 ? -1.117 -10.197 -12.849 1.00 84.44 92 THR A CA 1
ATOM 713 C C . THR A 1 92 ? -1.545 -10.000 -14.302 1.00 84.44 92 THR A C 1
ATOM 715 O O . THR A 1 92 ? -0.917 -10.566 -15.193 1.00 84.44 92 THR A O 1
ATOM 718 N N . ARG A 1 93 ? -2.530 -9.134 -14.580 1.00 84.75 93 ARG A N 1
ATOM 719 C CA . ARG A 1 93 ? -2.955 -8.813 -15.954 1.00 84.75 93 ARG A CA 1
ATOM 720 C C . ARG A 1 93 ? -1.918 -8.009 -16.737 1.00 84.75 93 ARG A C 1
ATOM 722 O O . ARG A 1 93 ? -1.772 -8.214 -17.935 1.00 84.75 93 ARG A O 1
ATOM 729 N N . ILE A 1 94 ? -1.198 -7.116 -16.063 1.00 85.56 94 ILE A N 1
ATOM 730 C CA . ILE A 1 94 ? -0.183 -6.243 -16.675 1.00 85.56 94 ILE A CA 1
ATOM 731 C C . ILE A 1 94 ? 1.215 -6.886 -16.587 1.00 85.56 94 ILE A C 1
ATOM 733 O O . ILE A 1 94 ? 2.177 -6.378 -17.152 1.00 85.56 94 ILE A O 1
ATOM 737 N N . SER A 1 95 ? 1.345 -8.042 -15.928 1.00 79.00 95 SER A N 1
ATOM 738 C CA . SER A 1 95 ? 2.624 -8.724 -15.692 1.00 79.00 95 SER A CA 1
ATOM 739 C C . SER A 1 95 ? 3.408 -9.011 -16.974 1.00 79.00 95 SER A C 1
ATOM 741 O O . SER A 1 95 ? 4.627 -8.871 -16.975 1.00 79.00 95 SER A O 1
ATOM 743 N N . ALA A 1 96 ? 2.720 -9.318 -18.079 1.00 74.75 96 ALA A N 1
ATOM 744 C CA . ALA A 1 96 ? 3.341 -9.499 -19.390 1.00 74.75 96 ALA A CA 1
ATOM 745 C C . ALA A 1 96 ? 3.982 -8.201 -19.920 1.00 74.75 96 ALA A C 1
ATOM 747 O O . ALA A 1 96 ? 5.091 -8.235 -20.441 1.00 74.75 96 ALA A O 1
ATOM 748 N N . LEU A 1 97 ? 3.327 -7.051 -19.722 1.00 74.75 97 LEU A N 1
ATOM 749 C CA . LEU A 1 97 ? 3.865 -5.732 -20.079 1.00 74.75 97 LEU A CA 1
ATOM 750 C C . LEU A 1 97 ? 4.996 -5.309 -19.131 1.00 74.75 97 LEU A C 1
ATOM 752 O O . LEU A 1 97 ? 5.973 -4.714 -19.562 1.00 74.75 97 LEU A O 1
ATOM 756 N N . LEU A 1 98 ? 4.894 -5.646 -17.843 1.00 72.31 98 LEU A N 1
ATOM 757 C CA . LEU A 1 98 ? 5.945 -5.408 -16.843 1.00 72.31 98 LEU A CA 1
ATOM 758 C C . LEU A 1 98 ? 7.182 -6.296 -17.055 1.00 72.31 98 LEU A C 1
ATOM 760 O O . LEU A 1 98 ? 8.265 -5.957 -16.577 1.00 72.31 98 LEU A O 1
ATOM 764 N N . GLY A 1 99 ? 7.019 -7.425 -17.749 1.00 70.94 99 GLY A N 1
ATOM 765 C CA . GLY A 1 99 ? 8.108 -8.302 -18.172 1.00 70.94 99 GLY A CA 1
ATOM 766 C C . GLY A 1 99 ? 8.950 -7.717 -19.307 1.00 70.94 99 GLY A C 1
ATOM 767 O O . GLY A 1 99 ? 10.090 -8.142 -19.487 1.00 70.94 99 GLY A O 1
ATOM 768 N N . ASP A 1 100 ? 8.431 -6.723 -20.035 1.00 81.31 100 ASP A N 1
ATOM 769 C CA . ASP A 1 100 ? 9.183 -6.035 -21.077 1.00 81.31 100 ASP A CA 1
ATOM 770 C C . ASP A 1 100 ? 10.306 -5.174 -20.474 1.00 81.31 100 ASP A C 1
ATOM 772 O O . ASP A 1 100 ? 10.100 -4.320 -19.602 1.00 81.31 100 ASP A O 1
ATOM 776 N N . ALA A 1 101 ? 11.525 -5.379 -20.975 1.00 78.25 101 ALA A N 1
ATOM 777 C CA . ALA A 1 101 ? 12.705 -4.670 -20.495 1.00 78.25 101 ALA A CA 1
ATOM 778 C C . ALA A 1 101 ? 12.620 -3.153 -20.751 1.00 78.25 101 ALA A C 1
ATOM 780 O O . ALA A 1 101 ? 13.188 -2.365 -19.994 1.00 78.25 101 ALA A O 1
ATOM 781 N N . GLY A 1 102 ? 11.916 -2.716 -21.801 1.00 82.12 102 GLY A N 1
ATOM 782 C CA . GLY A 1 102 ? 11.653 -1.307 -22.088 1.00 82.12 102 GLY A CA 1
ATOM 783 C C . GLY A 1 102 ? 10.752 -0.663 -21.037 1.00 82.12 102 GLY A C 1
ATOM 784 O O . GLY A 1 102 ? 11.132 0.356 -20.454 1.00 82.12 102 GLY A O 1
ATOM 785 N N . VAL A 1 103 ? 9.612 -1.291 -20.740 1.00 82.06 103 VAL A N 1
ATOM 786 C CA . VAL A 1 103 ? 8.654 -0.825 -19.720 1.00 82.06 103 VAL A CA 1
ATOM 787 C C . VAL A 1 103 ? 9.306 -0.763 -18.341 1.00 82.06 103 VAL A C 1
ATOM 789 O O . VAL A 1 103 ? 9.200 0.249 -17.645 1.00 82.06 103 VAL A O 1
ATOM 792 N N . ARG A 1 104 ? 10.051 -1.805 -17.957 1.00 80.19 104 ARG A N 1
ATOM 793 C CA . ARG A 1 104 ? 10.746 -1.846 -16.666 1.00 80.19 104 ARG A CA 1
ATOM 794 C C . ARG A 1 104 ? 11.797 -0.740 -16.536 1.00 80.19 104 ARG A C 1
ATOM 796 O O . ARG A 1 104 ? 11.822 -0.043 -15.523 1.00 80.19 104 ARG A O 1
ATOM 803 N N . ARG A 1 105 ? 12.605 -0.503 -17.579 1.00 82.31 105 ARG A N 1
ATOM 804 C CA . ARG A 1 105 ? 13.571 0.614 -17.609 1.00 82.31 105 ARG A CA 1
ATOM 805 C C . ARG A 1 105 ? 12.885 1.971 -17.491 1.00 82.31 105 ARG A C 1
ATOM 807 O O . ARG A 1 105 ? 13.399 2.852 -16.805 1.00 82.31 105 ARG A O 1
ATOM 814 N N . TRP A 1 106 ? 11.743 2.154 -18.152 1.00 87.25 106 TRP A N 1
ATOM 815 C CA . TRP A 1 106 ? 10.982 3.397 -18.061 1.00 87.25 106 TRP A CA 1
ATOM 816 C C . TRP A 1 106 ? 10.453 3.629 -16.639 1.00 87.25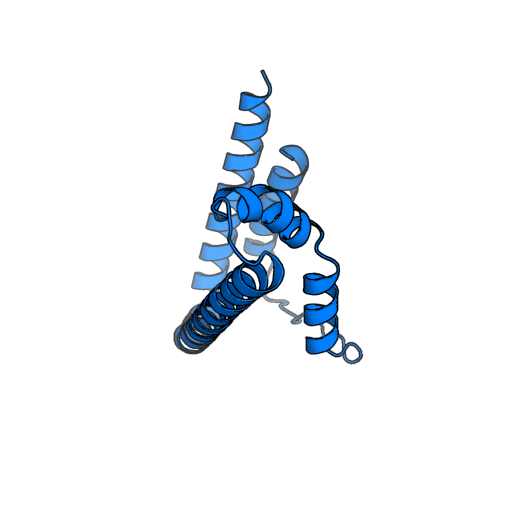 106 TRP A C 1
ATOM 818 O O . TRP A 1 106 ? 10.671 4.704 -16.081 1.00 87.25 106 TRP A O 1
ATOM 828 N N . LEU A 1 107 ? 9.870 2.605 -16.007 1.00 85.44 107 LEU A N 1
ATOM 829 C CA . LEU A 1 107 ? 9.398 2.670 -14.619 1.00 85.44 107 LEU A CA 1
ATOM 830 C C . LEU A 1 107 ? 10.524 2.982 -13.626 1.00 85.44 107 LEU A C 1
ATOM 832 O O . LEU A 1 107 ? 10.339 3.816 -12.739 1.00 85.44 107 LEU A O 1
ATOM 836 N N . GLU A 1 108 ? 11.693 2.357 -13.779 1.00 85.75 108 GLU A N 1
ATOM 837 C CA . GLU A 1 108 ? 12.863 2.619 -12.930 1.00 85.75 108 GLU A CA 1
ATOM 838 C C . GLU A 1 108 ? 13.368 4.062 -13.082 1.00 85.75 108 GLU A C 1
ATOM 840 O O . GLU A 1 108 ? 13.662 4.722 -12.083 1.00 85.75 108 GLU A O 1
ATOM 845 N N . ARG A 1 109 ? 13.394 4.598 -14.310 1.00 89.06 109 ARG A N 1
ATOM 846 C CA . ARG A 1 109 ? 13.792 5.990 -14.579 1.00 89.06 109 ARG A CA 1
ATOM 847 C C . ARG A 1 109 ? 12.812 7.003 -14.007 1.00 89.06 109 ARG A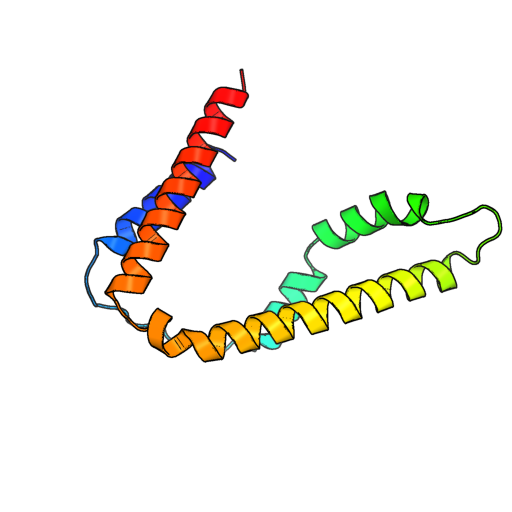 C 1
ATOM 849 O O . ARG A 1 109 ? 13.245 7.958 -13.366 1.00 89.06 109 ARG A O 1
ATOM 856 N N . VAL A 1 110 ? 11.511 6.795 -14.214 1.00 91.31 110 VAL A N 1
ATOM 857 C CA . VAL A 1 110 ? 10.464 7.681 -13.684 1.00 91.31 110 VAL A CA 1
ATOM 858 C C . VAL A 1 110 ? 10.494 7.667 -12.161 1.00 91.31 110 VAL A C 1
ATOM 860 O O . VAL A 1 110 ? 10.554 8.723 -11.537 1.00 91.31 110 VAL A O 1
ATOM 863 N N . THR A 1 111 ? 10.538 6.479 -11.557 1.00 88.69 111 THR A N 1
ATOM 864 C CA . THR A 1 111 ? 10.583 6.327 -10.097 1.00 88.69 111 THR A CA 1
ATOM 865 C C . THR A 1 111 ? 11.844 6.963 -9.516 1.00 88.69 111 THR A C 1
ATOM 867 O O . THR A 1 111 ? 11.765 7.727 -8.555 1.00 88.69 111 THR A O 1
ATOM 870 N N . GLY A 1 112 ? 13.007 6.708 -10.124 1.00 88.75 112 GLY A N 1
ATOM 871 C CA . GLY A 1 112 ? 14.272 7.308 -9.712 1.00 88.75 112 GLY A CA 1
ATOM 872 C C . GLY A 1 112 ? 14.268 8.835 -9.813 1.00 88.75 112 GLY A C 1
ATOM 873 O O . GLY A 1 112 ? 14.672 9.515 -8.870 1.00 88.75 112 GLY A O 1
ATOM 874 N N . GLY A 1 113 ? 13.742 9.376 -10.916 1.00 91.94 113 GLY A N 1
ATOM 875 C CA . GLY A 1 113 ? 13.585 10.815 -11.122 1.00 91.94 113 GLY A CA 1
ATOM 876 C C . GLY A 1 113 ? 12.661 11.464 -10.091 1.00 91.94 113 GLY A C 1
ATOM 877 O O . GLY A 1 113 ? 13.036 12.462 -9.478 1.00 91.94 113 GLY A O 1
ATOM 878 N N . VAL A 1 114 ? 11.496 10.862 -9.829 1.00 93.12 114 VAL A N 1
ATOM 879 C CA . VAL A 1 114 ? 10.549 11.340 -8.808 1.00 93.12 114 VAL A CA 1
ATOM 880 C C . VAL A 1 114 ? 11.182 11.315 -7.415 1.00 93.12 114 VAL A C 1
ATOM 882 O O . VAL A 1 114 ? 11.065 12.291 -6.679 1.00 93.12 114 VAL A O 1
ATOM 885 N N . LEU A 1 115 ? 11.901 10.249 -7.049 1.00 90.12 115 LEU A N 1
ATOM 886 C CA . LEU A 1 115 ? 12.566 10.151 -5.745 1.00 90.12 115 LEU A CA 1
ATOM 887 C C . LEU A 1 115 ? 13.662 11.207 -5.558 1.00 90.12 115 LEU A C 1
ATOM 889 O O . LEU A 1 115 ? 13.753 11.797 -4.481 1.00 90.12 115 LEU A O 1
ATOM 893 N N . ILE A 1 116 ? 14.461 11.487 -6.593 1.00 91.75 116 ILE A N 1
ATOM 894 C CA . ILE A 1 116 ? 15.455 12.570 -6.553 1.00 91.75 116 ILE A CA 1
ATOM 895 C C . ILE A 1 116 ? 14.766 13.927 -6.440 1.00 91.75 116 ILE A C 1
ATOM 897 O O . ILE A 1 116 ? 15.181 14.739 -5.618 1.00 91.75 116 ILE A O 1
ATOM 901 N N . ALA A 1 117 ? 13.702 14.167 -7.211 1.00 92.44 117 ALA A N 1
ATOM 902 C CA . ALA A 1 117 ? 12.949 15.417 -7.155 1.00 92.44 117 ALA A CA 1
ATOM 903 C C . ALA A 1 117 ? 12.338 15.651 -5.765 1.00 92.44 117 ALA A C 1
ATOM 905 O O . ALA A 1 117 ? 12.465 16.740 -5.209 1.00 92.44 117 ALA A O 1
ATOM 906 N N . LEU A 1 118 ? 11.744 14.618 -5.158 1.00 91.06 118 LEU A N 1
ATOM 907 C CA . LEU A 1 118 ? 11.225 14.676 -3.790 1.00 91.06 118 LEU A CA 1
ATOM 908 C C . LEU A 1 118 ? 12.342 14.869 -2.758 1.00 91.06 118 LEU A C 1
ATOM 910 O O . LEU A 1 118 ? 12.180 15.644 -1.819 1.00 91.06 118 LEU A O 1
ATOM 914 N N . GLY A 1 119 ? 13.485 14.199 -2.931 1.00 89.81 119 GLY A N 1
ATOM 915 C CA . GLY A 1 119 ? 14.657 14.376 -2.076 1.00 89.81 119 GLY A CA 1
ATOM 916 C C . GLY A 1 119 ? 15.210 15.802 -2.132 1.00 89.81 119 GLY A C 1
ATOM 917 O O . GLY A 1 119 ? 15.468 16.396 -1.086 1.00 89.81 119 GLY A O 1
ATOM 918 N N . ALA A 1 120 ? 15.324 16.371 -3.335 1.00 91.19 120 ALA A N 1
ATOM 919 C CA . ALA A 1 120 ? 15.755 17.746 -3.566 1.00 91.19 120 ALA A CA 1
ATOM 920 C C . ALA A 1 120 ? 14.753 18.752 -2.992 1.00 91.19 120 ALA A C 1
ATOM 922 O O . ALA A 1 120 ? 15.150 19.634 -2.236 1.00 91.19 120 ALA A O 1
ATOM 923 N N . ARG A 1 121 ? 13.452 18.577 -3.264 1.00 91.75 121 ARG A N 1
ATOM 924 C CA . ARG A 1 121 ? 12.395 19.411 -2.681 1.00 91.75 121 ARG A CA 1
ATOM 925 C C . ARG A 1 121 ? 12.477 19.402 -1.159 1.00 91.75 121 ARG A C 1
ATOM 927 O O . ARG A 1 121 ? 12.550 20.465 -0.567 1.00 91.75 121 ARG A O 1
ATOM 934 N N . LEU A 1 122 ? 12.559 18.229 -0.533 1.00 90.50 122 LEU A N 1
ATOM 935 C CA . LEU A 1 122 ? 12.632 18.109 0.924 1.00 90.50 122 LEU A CA 1
ATOM 936 C C . LEU A 1 122 ? 13.916 18.721 1.513 1.00 90.50 122 LEU A C 1
ATOM 938 O O . LEU A 1 122 ? 13.914 19.164 2.660 1.00 90.50 122 LEU A O 1
ATOM 942 N N . ALA A 1 123 ? 15.019 18.729 0.761 1.00 88.06 123 ALA A N 1
ATOM 943 C CA . ALA A 1 123 ? 16.241 19.424 1.163 1.00 88.06 123 ALA A CA 1
ATOM 944 C C . ALA A 1 123 ? 16.080 20.953 1.106 1.00 88.06 123 ALA A C 1
ATOM 946 O O . ALA A 1 123 ? 16.642 21.649 1.946 1.00 88.06 123 ALA A O 1
ATOM 947 N N . LEU A 1 124 ? 15.302 21.456 0.143 1.00 90.38 124 LEU A N 1
ATOM 948 C CA . LEU A 1 124 ? 15.006 22.879 -0.035 1.00 90.38 124 LEU A CA 1
ATOM 949 C C . LEU A 1 124 ? 13.917 23.383 0.929 1.00 90.38 124 LEU A C 1
ATOM 951 O O . LEU A 1 124 ? 14.003 24.514 1.387 1.00 90.38 124 LEU A O 1
ATOM 955 N N . GLU A 1 125 ? 12.939 22.539 1.278 1.00 84.75 125 GLU A N 1
ATOM 956 C CA . GLU A 1 125 ? 11.837 22.822 2.221 1.00 84.75 125 GLU A CA 1
ATOM 957 C C . GLU A 1 125 ? 12.292 22.863 3.688 1.00 84.75 125 GLU A C 1
ATOM 959 O O . GLU A 1 125 ? 11.550 23.315 4.550 1.00 84.75 125 GLU A O 1
ATOM 964 N N . ARG A 1 126 ? 13.504 22.383 4.000 1.00 58.22 126 ARG A N 1
ATOM 965 C CA . ARG A 1 126 ? 14.104 22.478 5.344 1.00 58.22 126 ARG A CA 1
ATOM 966 C C . ARG A 1 126 ? 14.850 23.801 5.591 1.00 58.22 126 ARG A C 1
ATOM 968 O O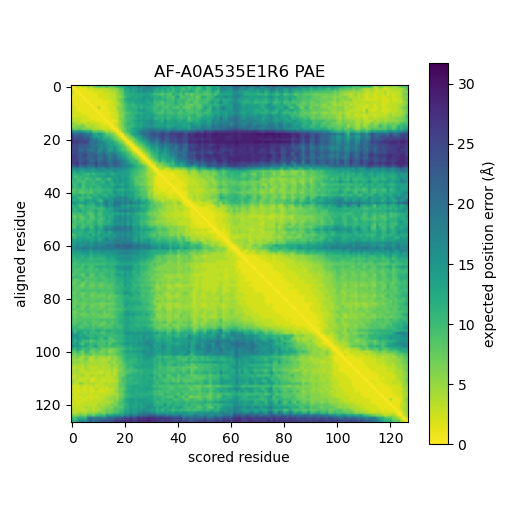 . ARG A 1 126 ? 15.768 23.827 6.411 1.00 58.22 126 ARG A O 1
ATOM 975 N N . ARG A 1 127 ? 14.474 24.873 4.894 1.00 46.62 127 ARG A N 1
ATOM 976 C CA . ARG A 1 127 ? 14.868 26.251 5.211 1.00 46.62 127 ARG A CA 1
ATOM 977 C C . ARG A 1 127 ? 13.702 27.007 5.819 1.00 46.62 127 ARG A C 1
ATOM 979 O O . ARG A 1 127 ? 12.573 26.805 5.329 1.00 46.62 127 ARG A O 1
#

Foldseek 3Di:
DLVVLLVLLVVLLVVLVDDDPPPVPPPPPPDPVVVVVVCVVVVPCVVVVVCVVCVVVVDDPPDDSVVSSVVVVVVVVVVVVVVVVVVVVVCVVCVVVCPDSVSVSVVSNVSSVVSNVVSVVVVVVVD

Mean predicted aligned error: 10.14 Å

Solvent-accessible surface area (backbone atoms only — not comparable to full-atom values): 7134 Å² total; per-residue (Å²): 107,31,71,58,33,31,49,53,9,52,49,31,40,51,53,52,71,59,70,96,69,75,70,64,75,70,73,69,90,79,66,62,64,64,59,55,49,49,49,58,54,72,70,36,62,65,61,56,54,47,47,71,68,50,50,66,78,76,56,61,98,87,60,60,64,68,62,55,49,50,52,51,52,48,54,51,48,52,52,48,51,52,50,52,50,53,48,52,52,52,47,62,73,43,40,70,59,58,66,34,68,66,51,41,33,50,51,28,41,53,51,9,50,52,29,31,52,51,12,52,48,50,58,61,66,73,108

Radius of gyration: 20.32 Å; Cα contacts (8 Å, |Δi|>4): 56; chains: 1; bounding box: 46×47×47 Å

pLDDT: mean 81.52, std 12.34, range [43.16, 96.69]

Sequence (127 aa):
GAAYLTYLGLQALRSSFRRDTSEMPSRRRGANLYLQGVFSNVLNPKVAVFYLTFLPQFMSPGDNVLVRSLAFAVAHGVMGIAWLTAYAYALTRISALLGDAGVRRWLERVTGGVLIALGARLALERR